Protein AF-A0A934U186-F1 (afdb_monomer_lite)

Secondary structure (DSSP, 8-state):
--HHHHH-GGG--HHHHHHHHHHHT--HHHHHHHHHHHHHHHHHHHHHHHHHHHHHHHHHHS--------

Structure (mmCIF, N/CA/C/O backbone):
data_AF-A0A934U186-F1
#
_entry.id   AF-A0A934U186-F1
#
loop_
_atom_site.group_PDB
_atom_site.id
_atom_site.type_symbol
_atom_site.label_atom_id
_atom_site.label_alt_id
_atom_site.label_comp_id
_atom_site.label_asym_id
_atom_site.label_entity_id
_atom_site.label_seq_id
_atom_site.pdbx_PDB_ins_code
_atom_site.Cartn_x
_atom_site.Cartn_y
_atom_site.Cartn_z
_atom_site.occupancy
_atom_site.B_iso_or_equiv
_atom_site.auth_seq_id
_atom_site.auth_comp_id
_atom_site.auth_asym_id
_atom_site.auth_atom_id
_atom_site.pdbx_PDB_model_num
ATOM 1 N N . MET A 1 1 ? -6.829 9.540 -6.714 1.00 94.19 1 MET A N 1
ATOM 2 C CA . MET A 1 1 ? -7.520 8.533 -5.879 1.00 94.19 1 MET A CA 1
ATOM 3 C C . MET A 1 1 ? -8.905 9.048 -5.560 1.00 94.19 1 MET A C 1
ATOM 5 O O . MET A 1 1 ? -9.058 10.252 -5.394 1.00 94.19 1 MET A O 1
ATOM 9 N N . THR A 1 2 ? -9.896 8.170 -5.484 1.00 96.12 2 THR A N 1
ATOM 10 C CA . THR A 1 2 ? -11.221 8.506 -4.948 1.00 96.12 2 THR A CA 1
ATOM 11 C C . THR A 1 2 ? -11.206 8.423 -3.413 1.00 96.12 2 THR A C 1
ATOM 13 O O . THR A 1 2 ? -10.273 7.849 -2.845 1.00 96.12 2 THR A O 1
ATOM 16 N N . PRO A 1 3 ? -12.199 8.993 -2.706 1.00 96.56 3 PRO A N 1
ATOM 17 C CA . PRO A 1 3 ? -12.345 8.805 -1.259 1.00 96.56 3 PRO A CA 1
ATOM 18 C C . PRO A 1 3 ? -12.360 7.325 -0.844 1.00 96.56 3 PRO A C 1
ATOM 20 O O . PRO A 1 3 ? -11.534 6.927 -0.029 1.00 96.56 3 PRO A O 1
ATOM 23 N N . ALA A 1 4 ? -13.162 6.495 -1.520 1.00 96.19 4 ALA A N 1
ATOM 24 C CA . ALA A 1 4 ? -13.242 5.055 -1.255 1.00 96.19 4 ALA A CA 1
ATOM 25 C C . ALA A 1 4 ? -11.884 4.335 -1.372 1.00 96.19 4 ALA A C 1
ATOM 27 O O . ALA A 1 4 ? -11.559 3.468 -0.569 1.00 96.19 4 ALA A O 1
ATOM 28 N N . GLU A 1 5 ? -11.047 4.719 -2.340 1.00 95.44 5 GLU A N 1
ATOM 29 C CA . GLU A 1 5 ? -9.705 4.141 -2.502 1.00 95.44 5 GLU A CA 1
ATOM 30 C C . GLU A 1 5 ? -8.733 4.549 -1.391 1.00 95.44 5 GLU A C 1
ATOM 32 O O . GLU A 1 5 ? -7.803 3.805 -1.091 1.00 95.44 5 GLU A O 1
ATOM 37 N N . ARG A 1 6 ? -8.918 5.727 -0.787 1.00 93.69 6 ARG A N 1
ATOM 38 C CA . ARG A 1 6 ? -8.083 6.191 0.333 1.00 93.69 6 ARG A CA 1
ATOM 39 C C . ARG A 1 6 ? -8.470 5.506 1.639 1.00 93.69 6 ARG A C 1
ATOM 41 O O . ARG A 1 6 ? -7.589 5.140 2.413 1.00 93.69 6 ARG A O 1
ATOM 48 N N . GLU A 1 7 ? -9.767 5.312 1.853 1.00 94.44 7 GLU A N 1
ATOM 49 C CA . GLU A 1 7 ? -10.312 4.596 3.009 1.00 94.44 7 GLU A CA 1
ATOM 50 C C . GLU A 1 7 ? -9.979 3.103 2.946 1.00 94.44 7 GLU A C 1
ATOM 52 O O . GLU A 1 7 ? -9.496 2.529 3.925 1.00 94.44 7 GLU A O 1
ATOM 57 N N . GLN A 1 8 ? -10.125 2.496 1.762 1.00 94.25 8 GLN A N 1
ATOM 58 C CA . GLN A 1 8 ? -9.834 1.084 1.531 1.00 94.25 8 GLN A CA 1
ATOM 59 C C . GLN A 1 8 ? -8.812 0.865 0.397 1.00 94.25 8 GLN A C 1
ATOM 61 O O . GLN A 1 8 ? -9.162 0.454 -0.706 1.00 94.25 8 GLN A O 1
ATOM 66 N N . PRO A 1 9 ? -7.510 1.050 0.671 1.00 92.88 9 PRO A N 1
ATOM 67 C CA . PRO A 1 9 ? -6.428 0.860 -0.301 1.00 92.88 9 PRO A CA 1
ATOM 68 C C . PRO A 1 9 ? -6.308 -0.548 -0.891 1.00 92.88 9 PRO A C 1
ATOM 70 O O . PRO A 1 9 ? -5.653 -0.724 -1.915 1.00 92.88 9 PRO A O 1
ATOM 73 N N . ASP A 1 10 ? -6.961 -1.538 -0.282 1.00 92.38 10 ASP A N 1
ATOM 74 C CA . ASP A 1 10 ? -6.953 -2.927 -0.742 1.00 92.38 10 ASP A CA 1
ATOM 75 C C . ASP A 1 10 ? -7.758 -3.107 -2.045 1.00 92.38 10 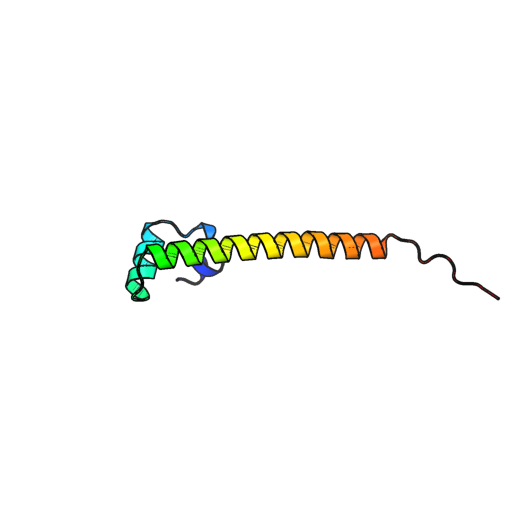ASP A C 1
ATOM 77 O O . ASP A 1 10 ? -7.520 -4.054 -2.789 1.00 92.38 10 ASP A O 1
ATOM 81 N N . ILE A 1 11 ? -8.653 -2.164 -2.380 1.00 95.31 11 ILE A N 1
ATOM 82 C CA . ILE A 1 11 ? -9.416 -2.183 -3.642 1.00 95.31 11 ILE A CA 1
ATOM 83 C C . ILE A 1 11 ? -8.600 -1.672 -4.840 1.00 95.31 11 ILE A C 1
ATOM 85 O O . ILE A 1 11 ? -9.101 -1.659 -5.964 1.00 95.31 11 ILE A O 1
ATOM 89 N N . ILE A 1 12 ? -7.366 -1.197 -4.624 1.00 95.25 12 ILE A N 1
ATOM 90 C CA . ILE A 1 12 ? -6.519 -0.589 -5.658 1.00 95.25 12 ILE A CA 1
ATOM 91 C C . ILE A 1 12 ? -5.835 -1.677 -6.508 1.00 95.25 12 ILE A C 1
ATOM 93 O O . ILE A 1 12 ? -4.696 -2.103 -6.284 1.00 95.25 12 ILE A O 1
ATOM 97 N N . ASP A 1 13 ? -6.544 -2.106 -7.547 1.00 94.94 13 ASP A N 1
ATOM 98 C CA . ASP A 1 13 ? -6.048 -3.013 -8.584 1.00 94.94 13 ASP A CA 1
ATOM 99 C C . ASP A 1 13 ? -5.108 -2.324 -9.604 1.00 94.94 13 ASP A C 1
ATOM 101 O O . ASP A 1 13 ? -4.734 -1.152 -9.478 1.00 94.94 13 ASP A O 1
ATOM 105 N N . GLY A 1 14 ? -4.683 -3.066 -10.631 1.00 95.12 14 GLY A N 1
ATOM 106 C CA . GLY A 1 14 ? -3.794 -2.555 -11.678 1.00 95.12 14 GLY A CA 1
ATOM 107 C C . GLY A 1 14 ? -4.410 -1.455 -12.554 1.00 95.12 14 GLY A C 1
ATOM 108 O O . GLY A 1 14 ? -3.701 -0.528 -12.950 1.00 95.12 14 GLY A O 1
ATOM 109 N N . ASN A 1 15 ? -5.716 -1.501 -12.826 1.00 96.38 15 ASN A N 1
ATOM 110 C CA . ASN A 1 15 ? -6.397 -0.491 -13.640 1.00 96.38 15 ASN A CA 1
ATOM 111 C C . ASN A 1 15 ? -6.529 0.826 -12.874 1.00 96.38 15 ASN A C 1
ATOM 113 O O . ASN A 1 15 ? -6.247 1.900 -13.414 1.00 96.38 15 ASN A O 1
ATOM 117 N N . ARG A 1 16 ? -6.855 0.752 -11.581 1.00 97.50 16 ARG A N 1
ATOM 118 C CA . ARG A 1 16 ? -6.861 1.918 -10.694 1.00 97.50 16 ARG A CA 1
ATOM 119 C C . ARG A 1 16 ? -5.473 2.532 -10.608 1.00 97.50 16 ARG A C 1
ATOM 121 O O . ARG A 1 16 ? -5.359 3.744 -10.768 1.00 97.50 16 ARG A O 1
ATOM 128 N N . ARG A 1 17 ? -4.415 1.726 -10.457 1.00 96.50 17 ARG A N 1
ATOM 129 C CA . ARG A 1 17 ? -3.024 2.221 -10.462 1.00 96.50 17 ARG A CA 1
ATOM 130 C C . ARG A 1 17 ? -2.639 2.914 -11.764 1.00 96.50 17 ARG A C 1
ATOM 132 O O . ARG A 1 17 ? -2.030 3.976 -11.697 1.00 96.50 17 ARG A O 1
ATOM 139 N N . LYS A 1 18 ? -3.042 2.388 -12.927 1.00 97.12 18 LYS A N 1
ATOM 140 C CA . LYS A 1 18 ? -2.852 3.068 -14.224 1.00 97.12 18 LYS A CA 1
ATOM 141 C C . LYS A 1 18 ? -3.531 4.438 -14.255 1.00 97.12 18 LYS A C 1
ATOM 143 O O . LYS A 1 18 ? -2.901 5.419 -14.636 1.00 97.12 18 LYS A O 1
ATOM 148 N N . ARG A 1 19 ? -4.781 4.536 -13.788 1.00 97.38 19 ARG A N 1
ATOM 149 C CA . ARG A 1 19 ? -5.498 5.819 -13.694 1.00 97.38 19 ARG A CA 1
ATOM 150 C C . ARG A 1 19 ? -4.812 6.790 -12.722 1.00 97.38 19 ARG A C 1
ATOM 152 O O . ARG A 1 19 ? -4.752 7.982 -12.996 1.00 97.38 19 ARG A O 1
ATOM 159 N N . LEU A 1 20 ? -4.291 6.300 -11.594 1.00 96.62 20 LEU A N 1
ATOM 160 C CA . LEU A 1 20 ? -3.541 7.122 -10.636 1.00 96.62 20 LEU A CA 1
ATOM 161 C C . LEU A 1 20 ? -2.233 7.646 -11.228 1.00 96.62 20 LEU A C 1
ATOM 163 O O . LEU A 1 20 ? -1.927 8.820 -11.051 1.00 96.62 20 LEU A O 1
ATOM 167 N N . ALA A 1 21 ? -1.497 6.797 -11.942 1.00 97.75 21 ALA A N 1
ATOM 168 C CA . ALA A 1 21 ? -0.279 7.164 -12.652 1.00 97.75 21 ALA A CA 1
ATOM 169 C C . ALA A 1 21 ? -0.567 8.275 -13.677 1.00 97.75 21 ALA A C 1
ATOM 171 O O . ALA A 1 21 ? -0.009 9.366 -13.577 1.00 97.75 21 ALA A O 1
ATOM 172 N N . ALA A 1 22 ? -1.551 8.054 -14.557 1.00 97.19 22 ALA A N 1
ATOM 173 C CA . ALA A 1 22 ? -1.976 9.038 -15.552 1.00 97.19 22 ALA A CA 1
ATOM 174 C C . ALA A 1 22 ? -2.439 10.365 -14.920 1.00 97.19 22 ALA A C 1
ATOM 176 O O . ALA A 1 22 ? -2.015 11.431 -15.350 1.00 97.19 22 ALA A O 1
ATOM 177 N N . GLY A 1 23 ? -3.258 10.313 -13.864 1.00 96.44 23 GLY A N 1
ATOM 178 C CA . GLY A 1 23 ? -3.783 11.513 -13.204 1.00 96.44 23 GLY A CA 1
ATOM 179 C C . GLY A 1 23 ? -2.775 12.273 -12.337 1.00 96.44 23 GL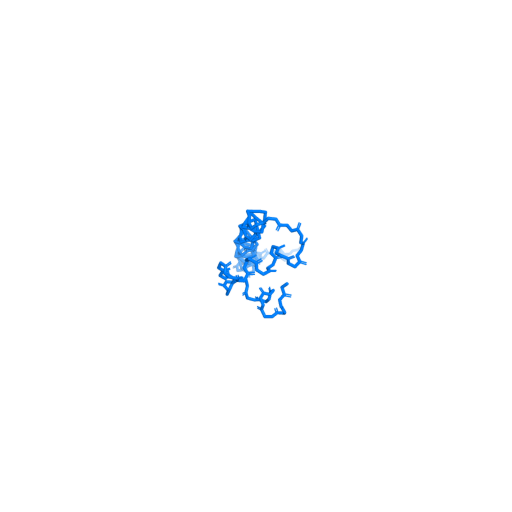Y A C 1
ATOM 180 O O . GLY A 1 23 ? -3.044 13.410 -11.968 1.00 96.44 23 GLY A O 1
ATOM 181 N N . SER A 1 24 ? -1.639 11.664 -11.984 1.00 96.06 24 SER A N 1
ATOM 182 C CA . SER A 1 24 ? -0.584 12.301 -11.178 1.00 96.06 24 SER A CA 1
ATOM 183 C C . SER A 1 24 ? 0.663 12.672 -11.981 1.00 96.06 24 SER A C 1
ATOM 185 O O . SER A 1 24 ? 1.589 13.252 -11.417 1.00 96.06 24 SER A O 1
ATOM 187 N N . GLY A 1 25 ? 0.710 12.335 -13.276 1.00 96.38 25 GLY A N 1
ATOM 188 C CA . GLY A 1 25 ? 1.901 12.516 -14.111 1.00 96.38 25 GLY A CA 1
ATOM 189 C C . GLY A 1 25 ? 3.078 11.634 -13.682 1.00 96.38 25 GLY A C 1
ATOM 190 O O . GLY A 1 25 ? 4.231 12.001 -13.890 1.00 96.38 25 GLY A O 1
ATOM 191 N N . ARG A 1 26 ? 2.802 10.494 -13.039 1.00 97.25 26 ARG A N 1
ATOM 192 C CA . ARG A 1 26 ? 3.810 9.551 -12.539 1.00 97.25 26 ARG A CA 1
ATOM 193 C C . ARG A 1 26 ? 3.731 8.226 -13.268 1.00 97.25 26 ARG A C 1
ATOM 195 O O . ARG A 1 26 ? 2.723 7.888 -13.882 1.00 97.25 26 ARG A O 1
ATOM 202 N N . THR A 1 27 ? 4.799 7.450 -13.180 1.00 97.44 27 THR A N 1
ATOM 203 C CA . THR A 1 27 ? 4.841 6.103 -13.742 1.00 97.44 27 THR A CA 1
ATOM 204 C C . THR A 1 27 ? 4.054 5.120 -12.875 1.00 97.44 27 THR A C 1
ATOM 206 O O . THR A 1 27 ? 3.910 5.282 -11.660 1.00 97.44 27 THR A O 1
ATOM 209 N N . ILE A 1 28 ? 3.579 4.031 -13.485 1.00 96.12 28 ILE A N 1
ATOM 210 C CA . ILE A 1 28 ? 2.917 2.950 -12.739 1.00 96.12 28 ILE A CA 1
ATOM 211 C C . ILE A 1 28 ? 3.846 2.317 -11.688 1.00 96.12 28 ILE A C 1
ATOM 213 O O . ILE A 1 28 ? 3.381 1.850 -10.650 1.00 96.12 28 ILE A O 1
ATOM 217 N N . VAL A 1 29 ? 5.159 2.332 -11.934 1.00 97.12 29 VAL A N 1
ATOM 218 C CA . VAL A 1 29 ? 6.177 1.790 -11.025 1.00 97.12 29 VAL A CA 1
ATOM 219 C C . VAL A 1 29 ? 6.284 2.641 -9.761 1.00 97.12 29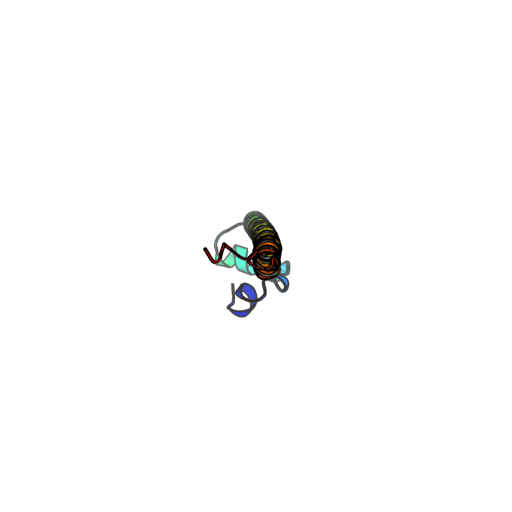 VAL A C 1
ATOM 221 O O . VAL A 1 29 ? 6.243 2.093 -8.661 1.00 97.12 29 VAL A O 1
ATOM 224 N N . GLU A 1 30 ? 6.335 3.969 -9.890 1.00 97.38 30 GLU A N 1
ATOM 225 C CA . GLU A 1 30 ? 6.326 4.880 -8.737 1.00 97.38 30 GLU A CA 1
ATOM 226 C C . GLU A 1 30 ? 5.059 4.699 -7.891 1.00 97.38 30 GLU A C 1
ATOM 228 O O . GLU A 1 30 ? 5.139 4.603 -6.665 1.00 97.38 30 GLU A O 1
ATOM 233 N N . VAL A 1 31 ? 3.894 4.563 -8.536 1.00 96.25 31 VAL A N 1
ATOM 234 C CA . VAL A 1 31 ? 2.627 4.304 -7.834 1.00 96.25 31 VAL A CA 1
ATOM 235 C C . VAL A 1 31 ? 2.669 2.962 -7.097 1.00 96.25 31 VAL A C 1
ATOM 237 O O . VAL A 1 31 ? 2.252 2.883 -5.944 1.00 96.25 31 VAL A O 1
ATOM 240 N N . ASN A 1 32 ? 3.205 1.905 -7.712 1.00 96.06 32 ASN A N 1
ATOM 241 C CA . ASN A 1 32 ? 3.360 0.603 -7.055 1.00 96.06 32 ASN A CA 1
ATOM 242 C C . ASN A 1 32 ? 4.257 0.680 -5.814 1.00 96.06 32 ASN A C 1
ATOM 244 O O . ASN A 1 32 ? 3.921 0.106 -4.776 1.00 96.06 32 ASN A O 1
ATOM 248 N N . ASN A 1 33 ? 5.370 1.407 -5.909 1.00 97.00 33 ASN A N 1
ATOM 249 C CA . ASN A 1 33 ? 6.298 1.588 -4.798 1.00 97.00 33 ASN A CA 1
ATOM 250 C C . ASN A 1 33 ? 5.639 2.343 -3.640 1.00 97.00 33 ASN A C 1
ATOM 252 O O . ASN A 1 33 ? 5.744 1.906 -2.494 1.00 97.00 33 ASN A O 1
ATOM 256 N N . LEU A 1 34 ? 4.886 3.405 -3.938 1.00 94.94 34 LEU A N 1
ATOM 257 C CA . LEU A 1 34 ? 4.116 4.146 -2.940 1.00 94.94 34 LEU A CA 1
ATOM 258 C C . LEU A 1 34 ? 3.097 3.247 -2.224 1.00 94.94 34 LEU A C 1
ATOM 260 O O . LEU A 1 34 ? 3.028 3.236 -0.996 1.00 94.94 34 LEU A O 1
ATOM 264 N N . MET A 1 35 ? 2.334 2.452 -2.982 1.00 94.69 35 MET A N 1
ATOM 265 C CA . MET A 1 35 ? 1.346 1.527 -2.415 1.00 94.69 35 MET A CA 1
ATOM 266 C C . MET A 1 35 ? 1.991 0.492 -1.487 1.00 94.69 35 MET A C 1
ATOM 268 O O . MET A 1 35 ? 1.435 0.170 -0.434 1.00 94.69 35 MET A O 1
ATOM 272 N N . LYS A 1 36 ? 3.182 -0.001 -1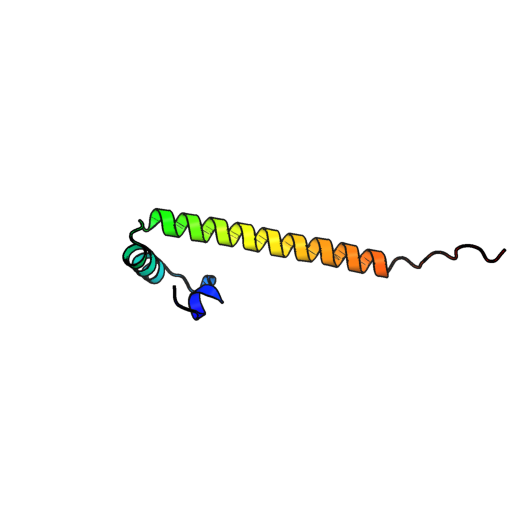.845 1.00 94.94 36 LYS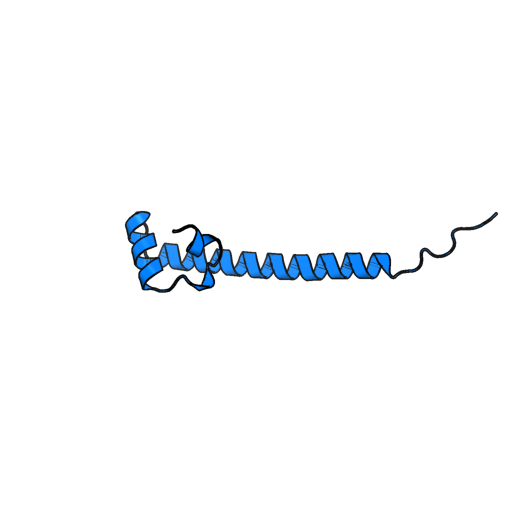 A N 1
ATOM 273 C CA . LYS A 1 36 ? 3.950 -0.933 -1.014 1.00 94.94 36 LYS A CA 1
ATOM 274 C C . LYS A 1 36 ? 4.421 -0.276 0.285 1.00 94.94 36 LYS A C 1
ATOM 276 O O . LYS A 1 36 ? 4.121 -0.794 1.357 1.00 94.94 36 LYS A O 1
ATOM 281 N N . GLN A 1 37 ? 5.074 0.884 0.197 1.00 95.44 37 GLN A N 1
ATOM 282 C CA . GLN A 1 37 ? 5.551 1.638 1.365 1.00 95.44 37 GLN A CA 1
ATOM 283 C C . GLN A 1 37 ? 4.415 1.938 2.344 1.00 95.44 37 GLN A C 1
ATOM 285 O O . GLN A 1 37 ? 4.538 1.726 3.550 1.00 95.44 37 GLN A O 1
ATOM 290 N N . PHE A 1 38 ? 3.269 2.359 1.815 1.00 94.06 38 PHE A N 1
ATOM 291 C CA . PHE A 1 38 ? 2.086 2.615 2.616 1.00 94.06 38 PHE A CA 1
ATOM 292 C C . PHE A 1 38 ? 1.550 1.345 3.298 1.00 94.06 38 PHE A C 1
ATOM 294 O O . PHE A 1 38 ? 1.224 1.373 4.488 1.00 94.06 38 PHE A O 1
ATOM 301 N N . SER A 1 39 ? 1.487 0.214 2.585 1.00 93.75 39 SER A N 1
ATOM 302 C CA . SER A 1 39 ? 1.094 -1.069 3.180 1.00 93.75 39 SER A CA 1
ATOM 303 C C . SER A 1 39 ? 2.041 -1.485 4.310 1.00 93.75 39 SER A C 1
ATOM 305 O O . SER A 1 39 ? 1.586 -2.008 5.329 1.00 93.75 39 SER A O 1
ATOM 307 N N . ASP A 1 40 ? 3.343 -1.272 4.148 1.00 95.12 40 ASP A N 1
ATOM 308 C CA . ASP A 1 40 ? 4.339 -1.646 5.151 1.00 95.12 40 ASP A CA 1
ATOM 309 C C . ASP A 1 40 ? 4.243 -0.747 6.391 1.00 95.12 40 ASP A C 1
ATOM 311 O O . ASP A 1 40 ? 4.166 -1.255 7.513 1.00 95.12 40 ASP A O 1
ATOM 315 N N . MET A 1 41 ? 4.093 0.570 6.209 1.00 94.62 41 MET A N 1
ATOM 316 C CA . MET A 1 41 ? 3.809 1.498 7.312 1.00 94.62 41 MET A CA 1
ATOM 317 C C . MET A 1 41 ? 2.513 1.137 8.041 1.00 94.62 41 MET A C 1
ATOM 319 O O . MET A 1 41 ? 2.472 1.126 9.270 1.00 94.62 41 MET A O 1
ATOM 323 N N . ARG A 1 42 ? 1.450 0.779 7.314 1.00 92.88 42 ARG A N 1
ATOM 324 C CA . ARG A 1 42 ? 0.183 0.334 7.912 1.00 92.88 42 ARG A CA 1
ATOM 325 C C . ARG A 1 42 ? 0.367 -0.922 8.762 1.00 92.88 42 ARG A C 1
ATOM 327 O O . ARG A 1 42 ? -0.207 -1.006 9.849 1.00 92.88 42 ARG A O 1
ATOM 334 N N . LYS A 1 43 ? 1.139 -1.904 8.286 1.00 93.12 43 LYS A N 1
ATOM 335 C CA . LYS A 1 43 ? 1.456 -3.120 9.054 1.00 93.12 43 LYS A CA 1
ATOM 336 C C . LYS A 1 43 ? 2.223 -2.776 10.326 1.00 93.12 43 LYS A C 1
ATOM 338 O O . LYS A 1 43 ? 1.833 -3.238 11.397 1.00 93.12 43 LYS A O 1
ATOM 343 N N . MET A 1 44 ? 3.234 -1.916 10.222 1.00 92.81 44 MET A N 1
ATOM 344 C CA . MET A 1 44 ? 4.010 -1.449 11.370 1.00 92.81 44 MET A CA 1
ATOM 345 C C . MET A 1 44 ? 3.126 -0.725 12.394 1.00 92.81 44 MET A C 1
ATOM 347 O O . MET A 1 44 ? 3.162 -1.056 13.575 1.00 92.81 44 MET A O 1
ATOM 351 N N . MET A 1 45 ? 2.252 0.186 11.955 1.00 90.88 45 MET A N 1
ATOM 352 C CA . MET A 1 45 ? 1.322 0.903 12.839 1.00 90.88 45 MET A CA 1
ATOM 353 C C . MET A 1 45 ? 0.329 -0.034 13.535 1.00 90.88 45 MET A C 1
ATOM 355 O O . MET A 1 45 ? 0.017 0.164 14.711 1.00 90.88 45 MET A O 1
ATOM 359 N N . LYS A 1 46 ? -0.144 -1.084 12.846 1.00 90.88 46 LYS A N 1
ATOM 360 C CA . LYS A 1 46 ? -0.985 -2.130 13.450 1.00 90.88 46 LYS A CA 1
ATOM 361 C C . LYS A 1 46 ? -0.222 -2.937 14.500 1.00 90.88 46 LYS A C 1
ATOM 363 O O . LYS A 1 46 ? -0.755 -3.181 15.580 1.00 90.88 46 LYS A O 1
ATOM 368 N N . GLN A 1 47 ? 1.014 -3.340 14.207 1.00 90.75 47 GLN A N 1
ATOM 369 C CA . GLN A 1 47 ? 1.867 -4.062 15.155 1.00 90.75 47 GLN A CA 1
ATOM 370 C C . GLN A 1 47 ? 2.194 -3.205 16.381 1.00 90.75 47 GLN A C 1
ATOM 372 O O . GLN A 1 47 ? 2.064 -3.683 17.507 1.00 90.75 47 GLN A O 1
ATOM 377 N N . MET A 1 48 ? 2.529 -1.930 16.176 1.00 89.62 48 MET A N 1
ATOM 378 C CA . MET A 1 48 ? 2.805 -0.985 17.254 1.00 89.62 48 MET A CA 1
ATOM 379 C C . MET A 1 48 ? 1.569 -0.742 18.125 1.00 89.62 48 MET A C 1
ATOM 381 O O . MET A 1 48 ? 1.680 -0.794 19.345 1.00 89.62 48 MET A O 1
ATOM 385 N N . ASN A 1 49 ? 0.381 -0.568 17.533 1.00 87.56 49 ASN A N 1
ATOM 386 C CA . ASN A 1 49 ? -0.872 -0.480 18.295 1.00 87.56 49 ASN A CA 1
ATOM 387 C C . ASN A 1 49 ? -1.141 -1.749 19.106 1.00 87.56 49 ASN A C 1
ATOM 389 O O . ASN A 1 49 ? -1.514 -1.668 20.273 1.00 87.56 49 ASN A O 1
ATOM 393 N N . LYS A 1 50 ? -0.916 -2.928 18.516 1.00 86.06 50 LYS A N 1
ATOM 394 C CA . LYS A 1 50 ? -1.093 -4.204 19.214 1.00 86.06 50 LYS A CA 1
ATOM 395 C C . LYS A 1 50 ? -0.130 -4.333 20.398 1.00 86.06 50 LYS A C 1
ATOM 397 O O . LYS A 1 50 ? -0.550 -4.742 21.475 1.00 86.06 50 LYS A O 1
ATOM 402 N N . MET A 1 51 ? 1.136 -3.955 20.224 1.00 81.00 51 MET A N 1
ATOM 403 C CA . MET A 1 51 ? 2.157 -4.023 21.274 1.00 81.00 51 MET A CA 1
ATOM 404 C C . MET A 1 51 ? 1.953 -2.958 22.363 1.00 81.00 51 MET A C 1
ATOM 406 O O . MET A 1 51 ? 2.056 -3.266 23.548 1.00 81.00 51 MET A O 1
ATOM 410 N N . GLY A 1 52 ? 1.614 -1.723 21.984 1.00 78.31 52 GLY A N 1
ATOM 411 C CA . GLY A 1 52 ? 1.297 -0.635 22.912 1.00 78.31 52 GLY A CA 1
ATOM 412 C C . GLY A 1 52 ? 0.025 -0.907 23.715 1.00 78.31 52 GLY A C 1
ATOM 413 O O . GLY A 1 52 ? 0.018 -0.732 24.932 1.00 78.31 52 GLY A O 1
ATOM 414 N N . GLY A 1 53 ? -1.017 -1.430 23.063 1.00 75.12 53 GLY A N 1
ATOM 415 C CA . GLY A 1 53 ? -2.248 -1.873 23.716 1.00 75.12 53 GLY A CA 1
ATOM 416 C C . GLY A 1 53 ? -2.025 -3.062 24.651 1.00 75.12 53 GLY A C 1
ATOM 417 O O . GLY A 1 53 ? -2.539 -3.062 25.766 1.00 75.12 53 GLY A O 1
ATOM 418 N N . ALA A 1 54 ? -1.196 -4.033 24.255 1.00 72.19 54 ALA A N 1
ATOM 419 C CA . ALA A 1 54 ? -0.821 -5.155 25.115 1.00 72.19 54 ALA A CA 1
ATOM 420 C C . ALA A 1 54 ? -0.030 -4.698 26.352 1.00 72.19 54 ALA A C 1
ATOM 422 O O . ALA A 1 54 ? -0.315 -5.142 27.462 1.00 72.19 54 ALA A O 1
ATOM 423 N N . LYS A 1 55 ? 0.916 -3.763 26.190 1.00 70.75 55 LYS A N 1
ATOM 424 C CA . LYS A 1 55 ? 1.681 -3.187 27.306 1.00 70.75 55 LYS A CA 1
ATOM 425 C C . LYS A 1 55 ? 0.790 -2.371 28.251 1.00 70.75 55 LYS A C 1
ATOM 427 O O . LYS A 1 55 ? 0.931 -2.486 29.466 1.00 70.75 55 LYS A O 1
ATOM 432 N N . ALA A 1 56 ? -0.152 -1.596 27.713 1.00 72.12 56 ALA A N 1
ATOM 433 C CA . ALA A 1 56 ? -1.127 -0.848 28.505 1.00 72.12 56 ALA A CA 1
ATOM 434 C C . ALA A 1 56 ? -2.091 -1.777 29.267 1.00 72.12 56 ALA A C 1
ATOM 436 O O . ALA A 1 56 ? -2.352 -1.557 30.449 1.00 72.12 56 ALA A O 1
ATOM 437 N N . ALA A 1 57 ? -2.569 -2.846 28.623 1.00 73.75 57 ALA A N 1
ATOM 438 C CA . ALA A 1 57 ? -3.411 -3.857 29.258 1.00 73.75 57 ALA A CA 1
ATOM 439 C C . ALA A 1 57 ? -2.666 -4.590 30.385 1.00 73.75 57 ALA A C 1
ATOM 441 O O . ALA A 1 57 ? -3.204 -4.727 31.480 1.00 73.75 57 ALA A O 1
ATOM 442 N N . MET A 1 58 ? -1.406 -4.977 30.157 1.00 74.81 58 MET A N 1
ATOM 443 C CA . MET A 1 58 ? -0.562 -5.612 31.173 1.00 74.81 58 MET A CA 1
ATOM 444 C C . MET A 1 58 ? -0.298 -4.674 32.358 1.00 74.81 58 MET A C 1
ATOM 446 O O . MET A 1 58 ? -0.478 -5.075 33.502 1.00 74.81 58 MET A O 1
ATOM 450 N N . SER A 1 59 ? 0.031 -3.400 32.106 1.00 73.50 59 SER A N 1
ATOM 451 C CA . SER A 1 59 ? 0.238 -2.397 33.163 1.00 73.50 59 SER A CA 1
ATOM 452 C C . SER A 1 59 ? -1.003 -2.160 34.028 1.00 73.50 59 SER A C 1
ATOM 454 O O . SER A 1 59 ? -0.862 -1.780 35.185 1.00 73.50 59 SER A O 1
ATOM 456 N N . LYS A 1 60 ? -2.206 -2.365 33.481 1.00 72.25 60 LYS A N 1
ATOM 457 C CA . LYS A 1 60 ? -3.479 -2.236 34.205 1.00 72.25 60 LYS A CA 1
ATOM 458 C C . LYS A 1 60 ? -3.855 -3.506 34.981 1.00 72.25 60 LYS A C 1
ATOM 460 O O . LYS A 1 60 ? -4.730 -3.458 35.839 1.00 72.25 60 LYS A O 1
ATOM 465 N N . MET A 1 61 ? -3.209 -4.630 34.667 1.00 72.06 61 MET A N 1
ATOM 466 C CA . MET A 1 61 ? -3.463 -5.945 35.259 1.00 72.06 61 MET A CA 1
ATOM 467 C C . MET A 1 61 ? -2.438 -6.316 36.341 1.00 72.06 61 MET A C 1
ATOM 469 O O . MET A 1 61 ? -2.690 -7.230 37.123 1.00 72.06 61 MET A O 1
ATOM 473 N N . LEU A 1 62 ? -1.314 -5.591 36.437 1.00 71.44 62 LEU A N 1
ATOM 474 C CA . LEU A 1 62 ? -0.486 -5.621 37.640 1.00 71.44 62 LEU A CA 1
ATOM 475 C C . LEU A 1 62 ? -1.279 -4.957 38.778 1.00 71.44 62 LEU A C 1
ATOM 477 O O . LEU A 1 62 ? -1.619 -3.776 38.663 1.00 71.44 62 LEU A O 1
ATOM 481 N N . PRO A 1 63 ? -1.570 -5.668 39.884 1.00 60.59 63 PRO A N 1
ATOM 482 C CA . PRO A 1 63 ? -2.124 -5.014 41.052 1.00 60.59 63 PRO A CA 1
ATOM 483 C C . PRO A 1 63 ? -1.095 -3.977 41.494 1.00 60.59 63 PRO A C 1
ATOM 485 O O . PRO A 1 63 ? 0.074 -4.321 41.675 1.00 60.59 63 PRO A O 1
AT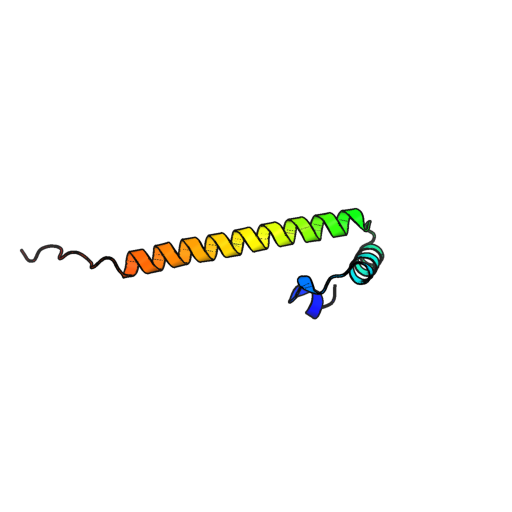OM 488 N N . GLN A 1 64 ? -1.513 -2.718 41.658 1.00 64.25 64 GLN A N 1
ATOM 489 C CA . GLN A 1 64 ? -0.741 -1.751 42.433 1.00 64.25 64 GLN A CA 1
ATOM 490 C C . GLN A 1 64 ? -0.484 -2.398 43.794 1.00 64.25 64 GLN A C 1
ATOM 492 O O . GLN A 1 64 ? -1.368 -2.480 44.649 1.00 64.25 64 GLN A O 1
ATOM 497 N N . GLY A 1 65 ? 0.716 -2.956 43.948 1.00 60.25 65 GLY A N 1
ATOM 498 C CA . GLY A 1 65 ? 1.170 -3.556 45.182 1.00 60.25 65 GLY A CA 1
ATOM 499 C C . GLY A 1 65 ? 1.097 -2.484 46.250 1.00 60.25 65 GLY A C 1
ATOM 500 O O . GLY A 1 65 ? 1.752 -1.455 46.129 1.00 60.25 65 GLY A O 1
ATOM 501 N N . LYS A 1 66 ? 0.238 -2.730 47.242 1.00 58.62 66 LYS A N 1
ATOM 502 C CA . LYS A 1 66 ? 0.128 -2.040 48.529 1.00 58.62 66 LYS A CA 1
ATOM 503 C C . LYS A 1 66 ? 1.416 -1.283 48.897 1.00 58.62 66 LYS A C 1
ATOM 505 O O . LYS A 1 66 ? 2.318 -1.849 49.509 1.00 58.62 66 LYS A O 1
ATOM 510 N N . GLY A 1 67 ? 1.461 0.004 48.561 1.00 54.72 67 GLY A N 1
ATOM 511 C CA . GLY A 1 67 ? 2.407 0.958 49.124 1.00 54.72 67 GLY A CA 1
ATOM 512 C C . GLY A 1 67 ? 1.932 1.337 50.521 1.00 54.72 67 GLY A C 1
ATOM 513 O O . GLY A 1 67 ? 0.929 2.026 50.659 1.00 54.72 67 GLY A O 1
ATOM 514 N N . GLY A 1 68 ? 2.615 0.776 51.519 1.00 53.78 68 GLY A N 1
ATOM 515 C CA . GLY A 1 68 ? 2.623 1.093 52.950 1.00 53.78 68 GLY A CA 1
ATOM 516 C C . GLY A 1 68 ? 1.555 2.037 53.505 1.00 53.78 68 GLY A C 1
ATOM 517 O O . GLY A 1 68 ? 1.671 3.251 53.414 1.00 53.78 68 GLY A O 1
ATOM 518 N N . ARG A 1 69 ? 0.615 1.461 54.262 1.00 56.50 69 ARG A N 1
ATOM 519 C CA . ARG A 1 69 ? 0.195 2.084 55.521 1.00 56.50 69 ARG A CA 1
ATOM 520 C C . ARG A 1 69 ? 1.389 2.015 56.470 1.00 56.50 69 ARG A C 1
ATOM 522 O O . ARG A 1 69 ? 1.727 0.904 56.883 1.00 56.50 69 ARG A O 1
ATOM 529 N N . ARG A 1 70 ? 1.999 3.152 56.783 1.00 58.72 70 ARG A N 1
ATOM 530 C CA . ARG A 1 70 ? 2.672 3.439 58.054 1.00 58.72 70 ARG A CA 1
ATOM 531 C C . ARG A 1 70 ? 3.046 4.907 58.117 1.00 58.72 70 ARG A C 1
ATOM 533 O O . ARG A 1 70 ? 3.628 5.381 57.122 1.00 58.72 70 ARG A O 1
#

Organism: NCBI:txid291193

pLDDT: mean 87.05, std 13.15, range [53.78, 97.75]

Foldseek 3Di:
DDPVCVVPVVPCDQVNLVVVCVVVVHDSVVSVVVSVVVVVVVVVVVVVCVVVVVVVVVVVVPPPPDDDDD

InterPro domains:
  IPR004125 Signal recognition particle, SRP54 subunit, M-domain [PF02978] (1-59)
  IPR036891 Signal recognition particle, SRP54 subunit, M-domain superfamily [G3DSA:1.10.260.30] (1-68)
  IPR036891 Signal recognition particle, SRP54 subunit, M-domain superfamily [SSF47446] (1-49)

Sequence (70 aa):
MTPAEREQPDIIDGNRRKRLAAGSGRTIVEVNNLMKQFSDMRKMMKQMNKMGGAKAAMSKMLPQGKGGRR

Radius of gyration: 21.56 Å; chains: 1; bounding box: 20×18×74 Å